Protein AF-A0A1Q7B633-F1 (afdb_monomer_lite)

Sequence (149 aa):
MQEAPEQMHERLLEVIAKSRFEVLPQPYAWQGIANSLRIPNDALAAVRDGDGWYALMPAAEGANGTYRIFSFHFAEGTNASGFVAWLAGLMKQDAGTGAMVVCGFDARNNPAIWQTSLGLFDYWGCPWIKGETVIALVERLRRVGSSRR

Structure (mmCIF, N/CA/C/O backbone):
data_AF-A0A1Q7B633-F1
#
_entry.id   AF-A0A1Q7B633-F1
#
loop_
_atom_site.group_PDB
_atom_site.id
_atom_site.type_symbol
_atom_site.label_atom_id
_atom_site.label_alt_id
_atom_site.label_comp_id
_atom_site.label_asym_id
_atom_site.label_entity_id
_atom_site.label_seq_id
_atom_site.pdbx_PDB_ins_code
_atom_site.Cartn_x
_atom_site.Cartn_y
_atom_site.Cartn_z
_atom_site.occupancy
_atom_site.B_iso_or_equiv
_atom_site.auth_seq_id
_atom_site.auth_comp_id
_atom_site.auth_asym_id
_atom_site.auth_atom_id
_atom_site.pdbx_PDB_model_num
ATOM 1 N N . MET A 1 1 ? -18.982 18.455 12.654 1.00 53.44 1 MET A N 1
ATOM 2 C CA . MET A 1 1 ? -18.208 18.107 13.863 1.00 53.44 1 MET A CA 1
ATOM 3 C C . MET A 1 1 ? -17.028 17.267 13.405 1.00 53.44 1 MET A C 1
ATOM 5 O O . MET A 1 1 ? -17.262 16.298 12.696 1.00 53.44 1 MET A O 1
ATOM 9 N N . GLN A 1 2 ? -15.797 17.705 13.670 1.00 76.12 2 GLN A N 1
ATOM 10 C CA . GLN A 1 2 ? -14.576 17.012 13.244 1.00 76.12 2 GLN A CA 1
ATOM 11 C C . GLN A 1 2 ? -14.227 15.949 14.295 1.00 76.12 2 GLN A C 1
ATOM 13 O O . GLN A 1 2 ? -14.264 16.245 15.485 1.00 76.12 2 GLN A O 1
ATOM 18 N N . GLU A 1 3 ? -13.972 14.715 13.861 1.00 89.00 3 GLU A N 1
ATOM 19 C CA . GLU A 1 3 ? -13.522 13.621 14.733 1.00 89.00 3 GLU A CA 1
ATOM 20 C C . GLU A 1 3 ? -12.140 13.957 15.324 1.00 89.00 3 GLU A C 1
ATOM 22 O O . GLU A 1 3 ? -11.290 14.509 14.621 1.00 89.00 3 GLU A O 1
ATOM 27 N N . ALA A 1 4 ? -11.914 13.651 16.607 1.00 92.75 4 ALA A N 1
ATOM 28 C CA . ALA A 1 4 ? -10.614 13.860 17.244 1.00 92.75 4 ALA A CA 1
ATOM 29 C C . ALA A 1 4 ? -9.564 12.849 16.727 1.00 92.75 4 ALA A C 1
ATOM 31 O O . ALA A 1 4 ? -9.930 11.724 16.373 1.00 92.75 4 ALA A O 1
ATOM 32 N N . PRO A 1 5 ? -8.258 13.187 16.710 1.00 91.94 5 PRO A N 1
ATOM 33 C CA . PRO A 1 5 ? -7.210 12.293 16.206 1.00 91.94 5 PRO A CA 1
ATOM 34 C C . PRO A 1 5 ? -7.186 10.908 16.864 1.00 91.94 5 PRO A C 1
ATOM 36 O O . PRO A 1 5 ? -6.987 9.906 16.181 1.00 91.94 5 PRO A O 1
ATOM 39 N N . GLU A 1 6 ? -7.432 10.833 18.171 1.00 94.19 6 GLU A N 1
ATOM 40 C CA . GLU A 1 6 ? -7.463 9.582 18.931 1.00 94.19 6 GLU A CA 1
ATOM 41 C C . GLU A 1 6 ? -8.676 8.730 18.540 1.00 94.19 6 GLU A C 1
ATOM 43 O O . GLU A 1 6 ? -8.555 7.523 18.350 1.00 94.19 6 GLU A O 1
ATOM 48 N N . GLN A 1 7 ? -9.837 9.360 18.339 1.00 94.50 7 GLN A N 1
ATOM 49 C CA . GLN A 1 7 ? -11.049 8.680 17.868 1.00 94.50 7 GLN A CA 1
ATOM 50 C C . GLN A 1 7 ? -10.851 8.126 16.452 1.00 94.50 7 GLN A C 1
ATOM 52 O O . GLN A 1 7 ? -11.180 6.970 16.186 1.00 94.50 7 GLN A O 1
ATOM 57 N N . MET A 1 8 ? -10.233 8.920 15.570 1.00 95.44 8 MET A N 1
ATOM 58 C CA . MET A 1 8 ? -9.854 8.483 14.228 1.00 95.44 8 MET A CA 1
ATOM 59 C C . MET A 1 8 ? -8.874 7.306 14.284 1.00 95.44 8 MET A C 1
ATOM 61 O O . MET A 1 8 ? -9.038 6.342 13.541 1.00 95.44 8 MET A O 1
ATOM 65 N N . HIS A 1 9 ? -7.868 7.360 15.161 1.00 96.56 9 HIS A N 1
ATOM 66 C CA . HIS A 1 9 ? -6.900 6.277 15.330 1.00 96.56 9 HIS A CA 1
ATOM 67 C C . HIS A 1 9 ? -7.587 4.962 15.716 1.00 96.56 9 HIS A C 1
ATOM 69 O O . HIS A 1 9 ? -7.360 3.942 15.068 1.00 96.56 9 HIS A O 1
ATOM 75 N N . GLU A 1 10 ? -8.462 4.994 16.720 1.00 95.81 10 GLU A N 1
ATOM 76 C CA . GLU A 1 10 ? -9.205 3.818 17.183 1.00 95.81 10 GLU A CA 1
ATOM 77 C C . GLU A 1 10 ? -10.115 3.245 16.091 1.00 95.81 10 GLU A C 1
ATOM 79 O O . GLU A 1 10 ? -10.064 2.051 15.788 1.00 95.81 10 GLU A O 1
ATOM 84 N N . ARG A 1 11 ? -10.874 4.105 15.405 1.00 95.56 11 ARG A N 1
ATOM 85 C CA . ARG A 1 11 ? -11.710 3.691 14.273 1.00 95.56 11 ARG A CA 1
ATOM 86 C C . ARG A 1 11 ? -10.886 3.033 13.165 1.00 95.56 11 ARG A C 1
ATOM 88 O O . ARG A 1 11 ? -11.295 2.014 12.612 1.00 95.56 11 ARG A O 1
ATOM 95 N N . LEU A 1 12 ? -9.731 3.598 12.814 1.00 97.19 12 LEU A N 1
ATOM 96 C CA . LEU A 1 12 ? -8.891 3.076 11.733 1.00 97.19 12 LEU A CA 1
ATOM 97 C C . LEU A 1 12 ? -8.149 1.787 12.121 1.00 97.19 12 LEU A C 1
ATOM 99 O O . LEU A 1 12 ? -7.917 0.948 11.247 1.00 97.19 12 LEU A O 1
ATOM 103 N N . LEU A 1 13 ? -7.871 1.563 13.411 1.00 98.00 13 LEU A N 1
ATOM 104 C CA . LEU A 1 13 ? -7.436 0.257 13.914 1.00 98.00 13 LEU A CA 1
ATOM 105 C C . LEU A 1 13 ? -8.505 -0.823 13.686 1.00 98.00 13 LEU A C 1
ATOM 107 O O . LEU A 1 13 ? -8.180 -1.937 13.274 1.00 98.00 13 LEU A O 1
ATOM 111 N N . GLU A 1 14 ? -9.787 -0.512 13.880 1.00 95.62 14 GLU A N 1
ATOM 112 C CA . GLU A 1 14 ? -10.850 -1.462 13.538 1.00 95.62 14 GLU A CA 1
ATOM 113 C C . GLU A 1 14 ? -10.947 -1.715 12.030 1.00 95.62 14 GLU A C 1
ATOM 115 O O . GLU A 1 14 ? -11.129 -2.859 11.606 1.00 95.62 14 GLU A O 1
ATOM 120 N N . VAL A 1 15 ? -10.825 -0.661 11.215 1.00 94.38 15 VAL A N 1
ATOM 121 C CA . VAL A 1 15 ? -10.859 -0.761 9.747 1.00 94.38 15 VAL A CA 1
ATOM 122 C C . VAL A 1 15 ? -9.734 -1.664 9.249 1.00 94.38 15 VAL A C 1
ATOM 124 O O . VAL A 1 15 ? -10.000 -2.596 8.490 1.00 94.38 15 VAL A O 1
ATOM 127 N N . ILE A 1 16 ? -8.491 -1.433 9.693 1.00 96.12 16 ILE A N 1
ATOM 128 C CA . ILE A 1 16 ? -7.350 -2.242 9.253 1.00 96.12 16 ILE A CA 1
ATOM 129 C C . ILE A 1 16 ? -7.474 -3.689 9.729 1.00 96.12 16 ILE A C 1
ATOM 131 O O . ILE A 1 16 ? -7.066 -4.589 9.010 1.00 96.12 16 ILE A O 1
ATOM 135 N N . ALA A 1 17 ? -8.048 -3.941 10.908 1.00 96.31 17 ALA A N 1
ATOM 136 C CA . ALA A 1 17 ? -8.261 -5.296 11.409 1.00 96.31 17 ALA A CA 1
ATOM 137 C C . ALA A 1 17 ? -9.342 -6.056 10.623 1.00 96.31 17 ALA A C 1
ATOM 139 O O . ALA A 1 17 ? -9.231 -7.266 10.430 1.00 96.31 17 ALA A O 1
ATOM 140 N N . LYS A 1 18 ? -10.390 -5.356 10.170 1.00 92.50 18 LYS A N 1
ATOM 141 C 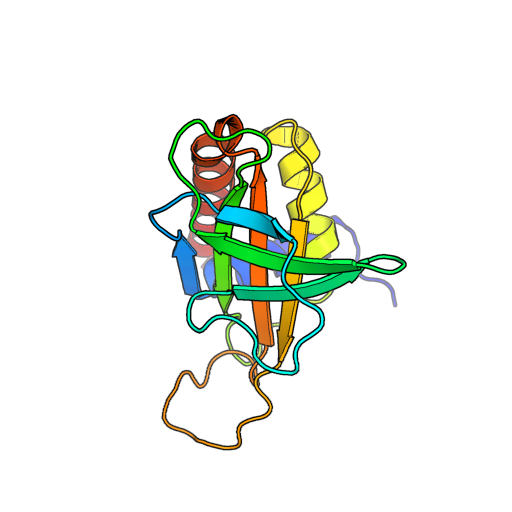CA . LYS A 1 18 ? -11.511 -5.935 9.411 1.00 92.50 18 LYS A CA 1
ATOM 142 C C . LYS A 1 18 ? -11.222 -6.061 7.910 1.00 92.50 18 LYS A C 1
ATOM 144 O O . LYS A 1 18 ? -11.928 -6.805 7.237 1.00 92.50 18 LYS A O 1
ATOM 149 N N . SER A 1 19 ? -10.219 -5.363 7.375 1.00 91.75 19 SER A N 1
ATOM 150 C CA . SER A 1 19 ? -9.876 -5.444 5.953 1.00 91.75 19 SER A CA 1
ATOM 151 C C . SER A 1 19 ? -9.259 -6.796 5.590 1.00 91.75 19 SER A C 1
ATOM 153 O O . SER A 1 19 ? -8.531 -7.412 6.378 1.00 91.75 19 SER A O 1
ATOM 155 N N . ARG A 1 20 ? -9.485 -7.250 4.358 1.00 91.44 20 ARG A N 1
ATOM 156 C CA . ARG A 1 20 ? -8.629 -8.268 3.752 1.00 91.44 20 ARG A CA 1
ATOM 157 C C . ARG A 1 20 ? -7.308 -7.604 3.376 1.00 91.44 20 ARG A C 1
ATOM 159 O O . ARG A 1 20 ? -7.303 -6.569 2.716 1.00 91.44 20 ARG A O 1
ATOM 166 N N . PHE A 1 21 ? -6.215 -8.221 3.801 1.00 94.69 21 PHE A N 1
ATOM 167 C CA . PHE A 1 21 ? -4.854 -7.773 3.549 1.00 94.69 21 PHE A CA 1
ATOM 168 C C . PHE A 1 21 ? -4.108 -8.854 2.779 1.00 94.69 21 PHE A C 1
ATOM 170 O O . PHE A 1 21 ? -4.171 -10.025 3.153 1.00 94.69 21 PHE A O 1
ATOM 177 N N . GLU A 1 22 ? -3.439 -8.465 1.702 1.00 95.38 22 GLU A N 1
ATOM 178 C CA . GLU A 1 22 ? -2.676 -9.378 0.857 1.00 95.38 22 GLU A CA 1
ATOM 179 C C . GLU A 1 22 ? -1.330 -8.751 0.507 1.00 95.38 22 GLU A C 1
ATOM 181 O O . GLU A 1 22 ? -1.254 -7.570 0.183 1.00 95.38 22 GLU A O 1
ATOM 186 N N . VAL A 1 23 ? -0.259 -9.538 0.576 1.00 97.44 23 VAL A N 1
ATOM 187 C CA . VAL A 1 23 ? 1.088 -9.101 0.201 1.00 97.44 23 VAL A CA 1
ATOM 188 C C . VAL A 1 23 ? 1.459 -9.790 -1.098 1.00 97.44 23 VAL A C 1
ATOM 190 O O . VAL A 1 23 ? 1.461 -11.019 -1.173 1.00 97.44 23 VAL A O 1
ATOM 193 N N . LEU A 1 24 ? 1.782 -9.010 -2.126 1.00 96.06 24 LEU A N 1
ATOM 194 C CA . LEU A 1 24 ? 2.159 -9.571 -3.414 1.00 96.06 24 LEU A CA 1
ATOM 195 C C . LEU A 1 24 ? 3.593 -10.109 -3.315 1.00 96.06 24 LEU A C 1
ATOM 197 O O . LEU A 1 24 ? 4.472 -9.418 -2.786 1.00 96.06 24 LEU A O 1
ATOM 201 N N . PRO A 1 25 ? 3.855 -11.333 -3.808 1.00 93.06 25 PRO A N 1
ATOM 202 C CA . PRO A 1 25 ? 5.083 -12.058 -3.487 1.00 93.06 25 PRO A CA 1
ATOM 203 C C . PRO A 1 25 ? 6.331 -11.432 -4.114 1.00 93.06 25 PRO A C 1
ATOM 205 O O . PRO A 1 25 ? 7.390 -11.447 -3.494 1.00 93.06 25 PRO A O 1
ATOM 208 N N . GLN A 1 26 ? 6.190 -10.850 -5.303 1.00 95.19 26 GLN A N 1
ATOM 209 C CA . GLN A 1 26 ? 7.282 -10.319 -6.119 1.00 95.19 26 GLN A CA 1
ATOM 210 C C . GLN A 1 26 ? 7.407 -8.788 -6.018 1.00 95.19 26 GLN A C 1
ATOM 212 O O . GLN A 1 26 ? 6.429 -8.117 -5.669 1.00 95.19 26 GLN A O 1
ATOM 217 N N . PRO A 1 27 ? 8.581 -8.213 -6.331 1.00 97.06 27 PRO A N 1
ATOM 218 C CA . PRO A 1 27 ? 8.742 -6.769 -6.418 1.00 97.06 27 PRO A CA 1
ATOM 219 C C . PRO A 1 27 ? 8.034 -6.196 -7.647 1.00 97.06 27 PRO A C 1
ATOM 221 O O . PRO A 1 27 ? 7.880 -6.864 -8.670 1.00 97.06 27 PRO A O 1
ATOM 224 N N . TYR A 1 28 ? 7.650 -4.925 -7.554 1.00 97.88 28 TYR A N 1
ATOM 225 C CA . TYR A 1 28 ? 7.059 -4.168 -8.660 1.00 97.88 28 TYR A CA 1
ATOM 226 C C . TYR A 1 28 ? 7.816 -2.869 -8.891 1.00 97.88 28 TYR A C 1
ATOM 228 O O . TYR A 1 28 ? 8.357 -2.293 -7.953 1.00 97.88 28 TYR A O 1
ATOM 236 N N . ALA A 1 29 ? 7.823 -2.367 -10.117 1.00 97.25 29 ALA A N 1
ATOM 237 C CA . ALA A 1 29 ? 8.370 -1.056 -10.442 1.00 97.25 29 ALA A CA 1
ATOM 238 C C . ALA A 1 29 ? 7.501 -0.360 -11.490 1.00 97.25 29 ALA A C 1
ATOM 240 O O . ALA A 1 29 ? 6.838 -1.019 -12.294 1.00 97.25 29 ALA A O 1
ATOM 241 N N . TRP A 1 30 ? 7.528 0.972 -11.492 1.00 95.62 30 TRP A N 1
ATOM 242 C CA . TRP A 1 30 ? 6.994 1.753 -12.602 1.00 95.62 30 TRP A CA 1
ATOM 243 C C . TRP A 1 30 ? 7.937 1.622 -13.794 1.00 95.62 30 TRP A C 1
ATOM 245 O O . TRP A 1 30 ? 9.109 1.982 -13.711 1.00 95.62 30 TRP A O 1
ATOM 255 N N . GLN A 1 31 ? 7.424 1.090 -14.894 1.00 94.19 31 GLN A N 1
ATOM 256 C CA . GLN A 1 31 ? 8.180 0.846 -16.115 1.00 94.19 31 GLN A CA 1
ATOM 257 C C . GLN A 1 31 ? 7.504 1.579 -17.269 1.00 94.19 31 GLN A C 1
ATOM 259 O O . GLN A 1 31 ? 6.277 1.568 -17.377 1.00 94.19 31 GLN A O 1
ATOM 264 N N . GLY A 1 32 ? 8.300 2.232 -18.115 1.00 93.25 32 GLY A N 1
ATOM 265 C CA . GLY A 1 32 ? 7.786 2.921 -19.294 1.00 93.25 32 GLY A CA 1
ATOM 266 C C . GLY A 1 32 ? 7.137 1.929 -20.256 1.00 93.25 32 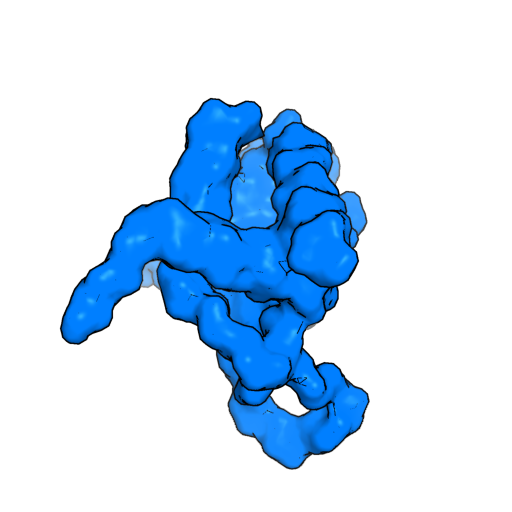GLY A C 1
ATOM 267 O O . GLY A 1 32 ? 7.720 0.890 -20.566 1.00 93.25 32 GLY A O 1
ATOM 268 N N . ILE A 1 33 ? 5.941 2.252 -20.735 1.00 92.50 33 ILE A N 1
ATOM 269 C CA . ILE A 1 33 ? 5.233 1.473 -21.750 1.00 92.50 33 ILE A CA 1
ATOM 270 C C . ILE A 1 33 ? 5.047 2.317 -23.008 1.00 92.50 33 ILE A C 1
ATOM 272 O O . ILE A 1 33 ? 4.979 3.547 -22.958 1.00 92.50 33 ILE A O 1
ATOM 276 N N . ALA A 1 34 ? 4.964 1.651 -24.160 1.00 88.00 34 ALA A N 1
ATOM 277 C CA . ALA A 1 34 ? 4.626 2.330 -25.402 1.00 88.00 34 ALA A CA 1
ATOM 278 C C . ALA A 1 34 ? 3.260 3.020 -25.264 1.00 88.00 34 ALA A C 1
ATOM 280 O O . ALA A 1 34 ? 2.353 2.475 -24.631 1.00 88.00 34 ALA A O 1
ATOM 281 N N . ASN A 1 35 ? 3.105 4.184 -25.904 1.00 79.12 35 ASN A N 1
ATOM 282 C CA . ASN A 1 35 ? 1.826 4.885 -26.018 1.00 79.12 35 ASN A CA 1
ATOM 283 C C . ASN A 1 35 ? 0.877 4.092 -26.933 1.00 79.12 35 ASN A C 1
ATOM 285 O O . ASN A 1 35 ? 0.679 4.410 -28.104 1.00 79.12 35 ASN A O 1
ATOM 289 N N . SER A 1 36 ? 0.363 2.993 -26.398 1.00 72.00 36 SER A N 1
ATOM 290 C CA . SER A 1 36 ? -0.557 2.074 -27.044 1.00 72.00 36 SER A CA 1
ATOM 291 C C . SER A 1 36 ? -1.774 1.905 -26.144 1.00 72.00 36 SER A C 1
ATOM 293 O O . SER A 1 36 ? -1.661 1.949 -24.922 1.00 72.00 36 SER A O 1
ATOM 295 N N . LEU A 1 37 ? -2.942 1.656 -26.734 1.00 67.62 37 LEU A N 1
ATOM 296 C CA . LEU A 1 37 ? -4.172 1.379 -25.980 1.00 67.62 37 LEU A CA 1
ATOM 297 C C . LEU A 1 37 ? -4.125 0.047 -25.205 1.00 67.62 37 LEU A C 1
ATOM 299 O O . LEU A 1 37 ? -5.104 -0.326 -24.563 1.00 67.62 37 LEU A O 1
ATOM 303 N N . ARG A 1 38 ? -3.017 -0.702 -25.281 1.00 85.69 38 ARG A N 1
ATOM 304 C CA . ARG A 1 38 ? -2.875 -2.015 -24.663 1.00 85.69 38 ARG A CA 1
ATOM 305 C C . ARG A 1 38 ? -2.027 -1.918 -23.399 1.00 85.69 38 ARG A C 1
ATOM 307 O O . ARG A 1 38 ? -0.802 -1.908 -23.463 1.00 85.69 38 ARG A O 1
ATOM 314 N N . ILE A 1 39 ? -2.700 -1.905 -22.254 1.00 86.81 39 ILE A N 1
ATOM 315 C CA . ILE A 1 39 ? -2.056 -2.073 -20.949 1.00 86.81 39 ILE A CA 1
ATOM 316 C C . ILE A 1 39 ? -1.585 -3.538 -20.832 1.00 86.81 39 ILE A C 1
ATOM 318 O O . ILE A 1 39 ? -2.354 -4.439 -21.187 1.00 86.81 39 ILE A O 1
ATOM 322 N N . PRO A 1 40 ? -0.341 -3.803 -20.388 1.00 90.56 40 PRO A N 1
ATOM 323 C CA . PRO A 1 40 ? 0.136 -5.161 -20.126 1.00 90.56 40 PRO A CA 1
ATOM 324 C C . PRO A 1 40 ? -0.777 -5.917 -19.152 1.00 90.56 40 PRO A C 1
ATOM 326 O O . PRO A 1 40 ? -1.305 -5.336 -18.208 1.00 90.56 40 PRO A O 1
ATOM 329 N N . ASN A 1 41 ? -0.968 -7.220 -19.378 1.00 90.19 41 ASN A N 1
ATOM 330 C CA . ASN A 1 41 ? -1.926 -8.028 -18.609 1.00 90.19 41 ASN A CA 1
ATOM 331 C C . ASN A 1 41 ? -1.548 -8.187 -17.125 1.00 90.19 41 ASN A C 1
ATOM 333 O O . ASN A 1 41 ? -2.405 -8.506 -16.308 1.00 90.19 41 ASN A O 1
ATOM 337 N N . ASP A 1 42 ? -0.272 -8.023 -16.797 1.00 91.19 42 ASP A N 1
ATOM 338 C CA . ASP A 1 42 ? 0.310 -8.147 -15.461 1.00 91.19 42 ASP A CA 1
ATOM 339 C C . ASP A 1 42 ? 0.525 -6.791 -14.768 1.00 91.19 42 ASP A C 1
ATOM 341 O O . ASP A 1 42 ? 1.018 -6.743 -13.639 1.00 91.19 42 ASP A O 1
ATOM 345 N N . ALA A 1 43 ? 0.144 -5.686 -15.414 1.00 94.06 43 ALA A N 1
ATOM 346 C CA . ALA A 1 43 ? 0.196 -4.368 -14.805 1.00 94.06 43 ALA A CA 1
ATOM 347 C C . ALA A 1 43 ? -0.898 -4.214 -13.739 1.00 94.06 43 ALA A C 1
ATOM 349 O O . ALA A 1 43 ? -2.081 -4.430 -14.003 1.00 94.06 43 ALA A O 1
ATOM 350 N N . LEU A 1 44 ? -0.511 -3.753 -12.549 1.00 94.00 44 LEU A N 1
ATOM 351 C CA . LEU A 1 44 ? -1.458 -3.393 -11.487 1.00 94.00 44 LEU A CA 1
ATOM 352 C C . LEU A 1 44 ? -2.135 -2.045 -11.755 1.00 94.00 44 LEU A C 1
ATOM 354 O O . LEU A 1 44 ? -3.272 -1.819 -11.353 1.00 94.00 44 LEU A O 1
ATOM 358 N N . ALA A 1 45 ? -1.417 -1.136 -12.412 1.00 93.88 45 ALA A N 1
ATOM 359 C CA . ALA A 1 45 ? -1.881 0.203 -12.737 1.00 93.88 45 ALA A CA 1
ATOM 360 C C . ALA A 1 45 ? -1.114 0.745 -13.943 1.00 93.88 45 ALA A C 1
ATOM 362 O O . ALA A 1 45 ? 0.035 0.363 -14.166 1.00 93.88 45 ALA A O 1
ATOM 363 N N . ALA A 1 46 ? -1.724 1.677 -14.672 1.00 93.88 46 ALA A N 1
ATOM 364 C CA . ALA A 1 46 ? -1.050 2.489 -15.674 1.00 93.88 46 ALA A CA 1
ATOM 365 C C . ALA A 1 46 ? -1.352 3.966 -15.421 1.00 93.88 46 ALA A C 1
ATOM 367 O O . ALA A 1 46 ? -2.493 4.337 -15.149 1.00 93.88 46 ALA A O 1
ATOM 368 N N . VAL A 1 47 ? -0.324 4.801 -15.508 1.00 92.88 47 VAL A N 1
ATOM 369 C CA . VAL A 1 47 ? -0.415 6.246 -15.315 1.00 92.88 47 VAL A CA 1
ATOM 370 C C . VAL A 1 47 ? 0.248 6.951 -16.486 1.00 92.88 47 VAL A C 1
ATOM 372 O O . VAL A 1 47 ? 1.253 6.487 -17.029 1.00 92.88 47 VAL A O 1
ATOM 375 N N . ARG A 1 48 ? -0.324 8.087 -16.872 1.00 93.25 48 ARG A N 1
ATOM 376 C CA . ARG A 1 48 ? 0.346 9.036 -17.751 1.00 93.25 48 ARG A CA 1
ATOM 377 C C . ARG A 1 48 ? 1.113 10.020 -16.878 1.00 93.25 48 ARG A C 1
ATOM 379 O O . ARG A 1 48 ? 0.504 10.661 -16.026 1.00 93.25 48 ARG A O 1
ATOM 386 N N . ASP A 1 49 ? 2.413 10.135 -17.108 1.00 90.62 49 ASP A N 1
ATOM 387 C CA . ASP A 1 49 ? 3.288 11.088 -16.425 1.00 90.62 49 ASP A CA 1
ATOM 388 C C . ASP A 1 49 ? 4.014 11.936 -17.475 1.00 90.62 49 ASP A C 1
ATOM 390 O O . ASP A 1 49 ? 4.817 11.435 -18.267 1.00 90.62 49 ASP A O 1
ATOM 394 N N . GLY A 1 50 ? 3.633 13.214 -17.553 1.00 91.69 50 GLY A N 1
ATOM 395 C CA . GLY A 1 50 ? 4.001 14.100 -18.655 1.00 91.69 50 GLY A CA 1
ATOM 396 C C . GLY A 1 50 ? 3.610 13.526 -20.025 1.00 91.69 50 GLY A C 1
ATOM 397 O O . GLY A 1 50 ? 2.437 13.236 -20.303 1.00 91.69 50 GLY A O 1
ATOM 398 N N . ASP A 1 51 ? 4.616 13.360 -20.883 1.00 89.62 51 ASP A N 1
ATOM 399 C CA . ASP A 1 51 ? 4.467 12.821 -22.240 1.00 89.62 51 ASP A CA 1
ATOM 400 C C . ASP A 1 51 ? 4.617 11.290 -22.309 1.00 89.62 51 ASP A C 1
ATOM 402 O O . ASP A 1 51 ? 4.434 10.697 -23.375 1.00 89.62 51 ASP A O 1
ATOM 406 N N . GLY A 1 52 ? 4.934 10.639 -21.185 1.00 91.25 52 GLY A N 1
ATOM 407 C CA . GLY A 1 52 ? 5.154 9.198 -21.091 1.00 91.25 52 GLY A CA 1
ATOM 408 C C . GLY A 1 52 ? 3.982 8.434 -20.475 1.00 91.25 52 GLY A C 1
ATOM 409 O O . GLY A 1 52 ? 3.192 8.967 -19.694 1.00 91.25 52 GLY A O 1
ATOM 410 N N . TRP A 1 53 ? 3.902 7.145 -20.802 1.00 94.56 53 TRP A N 1
ATOM 411 C CA . TRP A 1 53 ? 3.057 6.184 -20.098 1.00 94.56 53 TRP A CA 1
ATOM 412 C C . TRP A 1 53 ? 3.920 5.240 -19.277 1.00 94.56 53 TRP A C 1
ATOM 414 O O . TRP A 1 53 ? 4.941 4.746 -19.757 1.00 94.56 53 TRP A O 1
ATOM 424 N N . TYR A 1 54 ? 3.473 4.952 -18.062 1.00 94.44 54 TYR A N 1
ATOM 425 C CA . TYR A 1 54 ? 4.140 4.040 -17.147 1.00 94.44 54 TYR A CA 1
ATOM 426 C C . TYR A 1 54 ? 3.139 3.038 -16.598 1.00 94.44 54 TYR A C 1
ATOM 428 O O . TYR A 1 54 ? 2.005 3.395 -16.286 1.00 94.44 54 TYR A O 1
ATOM 436 N N . ALA A 1 55 ? 3.568 1.793 -16.447 1.00 95.81 55 ALA A 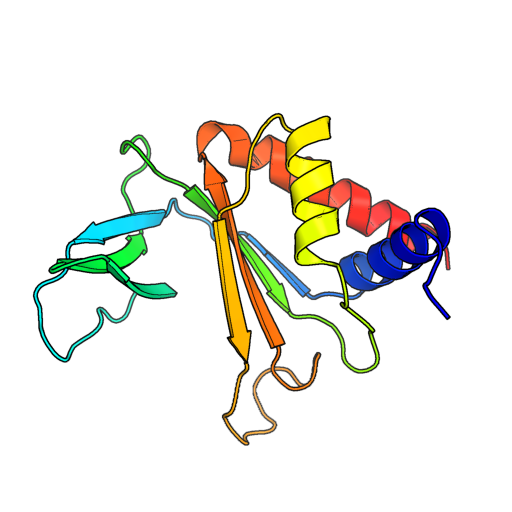N 1
ATOM 437 C CA . ALA A 1 55 ? 2.796 0.750 -15.794 1.00 95.81 55 ALA A CA 1
ATOM 438 C C . ALA A 1 55 ? 3.526 0.237 -14.552 1.00 95.81 55 ALA A C 1
ATOM 440 O O . ALA A 1 55 ? 4.748 0.080 -14.566 1.00 95.81 55 ALA A O 1
ATOM 441 N N . LEU A 1 56 ? 2.778 -0.030 -13.483 1.00 96.56 56 LEU A N 1
ATOM 442 C CA . LEU A 1 56 ? 3.285 -0.696 -12.290 1.00 96.56 56 LEU A CA 1
ATOM 443 C C . LEU A 1 56 ? 3.279 -2.200 -12.549 1.00 96.56 56 LEU A C 1
ATOM 445 O O . LEU A 1 56 ? 2.230 -2.840 -12.484 1.00 96.56 56 LEU A O 1
ATOM 449 N N . MET A 1 57 ? 4.447 -2.742 -12.871 1.00 96.12 57 MET A N 1
ATOM 450 C CA . MET A 1 57 ? 4.609 -4.114 -13.349 1.00 96.12 57 MET A CA 1
ATOM 451 C C . MET A 1 57 ? 5.583 -4.902 -12.474 1.00 96.12 57 MET A C 1
ATOM 453 O O . MET A 1 57 ? 6.423 -4.285 -11.805 1.00 96.12 57 MET A O 1
ATOM 457 N N . PRO A 1 58 ? 5.505 -6.245 -12.493 1.00 96.69 58 PRO A N 1
ATOM 458 C CA . PRO A 1 58 ? 6.497 -7.101 -11.863 1.00 96.69 58 PRO A CA 1
ATOM 459 C C . PRO A 1 58 ? 7.914 -6.727 -12.298 1.00 96.69 58 PRO A C 1
ATOM 461 O O . PRO A 1 58 ? 8.166 -6.397 -13.459 1.00 96.69 58 PRO A O 1
ATOM 464 N N . ALA A 1 59 ? 8.845 -6.771 -11.357 1.00 95.75 59 ALA A N 1
ATOM 465 C CA . ALA A 1 59 ? 10.245 -6.450 -11.577 1.00 95.75 59 ALA A CA 1
ATOM 466 C C . ALA A 1 59 ? 11.140 -7.590 -11.086 1.00 95.75 59 ALA A C 1
ATOM 468 O O . ALA A 1 59 ? 10.720 -8.446 -10.309 1.00 95.75 59 ALA A O 1
ATOM 469 N N . ALA A 1 60 ? 12.393 -7.595 -11.536 1.00 91.12 60 ALA A N 1
ATOM 470 C CA . ALA A 1 60 ? 13.403 -8.486 -10.983 1.00 91.12 60 ALA A CA 1
ATOM 471 C C . ALA A 1 60 ? 13.778 -8.055 -9.557 1.00 91.12 60 ALA A C 1
ATOM 473 O O . ALA A 1 60 ? 13.833 -6.860 -9.245 1.00 91.12 60 ALA A O 1
ATOM 474 N N . GLU A 1 61 ? 14.087 -9.024 -8.696 1.00 82.62 61 GLU A N 1
ATOM 475 C CA . GLU A 1 61 ? 14.681 -8.738 -7.391 1.00 82.62 61 GLU A CA 1
ATOM 476 C C . GLU A 1 61 ? 16.000 -7.969 -7.553 1.00 82.62 61 GLU A C 1
ATOM 478 O O . GLU A 1 61 ? 16.811 -8.262 -8.430 1.00 82.62 61 GLU A O 1
ATOM 483 N N . GLY A 1 62 ? 16.203 -6.946 -6.721 1.00 81.00 62 GLY A N 1
ATOM 484 C CA . GLY A 1 62 ? 17.393 -6.091 -6.778 1.00 81.00 62 GLY A CA 1
ATOM 485 C C . GLY A 1 62 ? 17.361 -4.998 -7.851 1.00 81.00 62 GLY A C 1
ATOM 486 O O . GLY A 1 62 ? 18.279 -4.181 -7.893 1.00 81.00 62 GLY A O 1
ATOM 487 N N . ALA A 1 63 ? 16.315 -4.918 -8.682 1.00 89.19 63 ALA A N 1
ATOM 488 C CA . ALA A 1 63 ? 16.140 -3.775 -9.571 1.00 89.19 63 ALA A CA 1
ATOM 489 C C . ALA A 1 63 ? 15.934 -2.475 -8.768 1.00 89.19 63 ALA A C 1
ATOM 491 O O . ALA A 1 63 ? 15.275 -2.447 -7.720 1.00 89.19 63 ALA A O 1
ATOM 492 N N . ASN A 1 64 ? 16.498 -1.380 -9.278 1.00 87.50 64 ASN A N 1
ATOM 493 C CA . ASN A 1 64 ? 16.365 -0.063 -8.663 1.00 87.50 64 ASN A CA 1
ATOM 494 C C . ASN A 1 64 ? 14.914 0.426 -8.714 1.00 87.50 64 ASN A C 1
ATOM 496 O O . ASN A 1 64 ? 14.205 0.203 -9.693 1.00 87.50 64 ASN A O 1
ATOM 500 N N . GLY A 1 65 ? 14.485 1.131 -7.665 1.00 90.94 65 GLY A N 1
ATOM 501 C CA . GLY A 1 65 ? 13.138 1.707 -7.605 1.00 90.94 65 GLY A CA 1
ATOM 502 C C . GLY A 1 65 ? 12.018 0.674 -7.454 1.00 90.94 65 GLY A C 1
ATOM 503 O O . GLY A 1 65 ? 10.868 0.976 -7.765 1.00 90.94 65 GLY A O 1
ATOM 504 N N . THR A 1 66 ? 12.340 -0.537 -6.992 1.00 96.81 66 THR A N 1
ATOM 505 C CA . THR A 1 66 ? 11.347 -1.576 -6.718 1.00 96.81 66 THR A CA 1
ATOM 506 C C . THR A 1 66 ? 10.569 -1.308 -5.436 1.00 96.81 66 THR A C 1
ATOM 508 O O . THR A 1 66 ? 11.089 -0.786 -4.444 1.00 96.81 66 THR A O 1
ATOM 511 N N . TYR A 1 67 ? 9.308 -1.718 -5.457 1.00 97.69 67 TYR A N 1
ATOM 512 C CA . TYR A 1 67 ? 8.355 -1.621 -4.371 1.00 97.69 67 TYR A CA 1
ATOM 513 C C . TYR A 1 67 ? 7.988 -3.009 -3.851 1.00 97.69 67 TYR A C 1
ATOM 515 O O . TYR A 1 67 ? 7.790 -3.943 -4.632 1.00 97.69 67 TYR A O 1
ATOM 523 N N . ARG A 1 68 ? 7.821 -3.122 -2.531 1.00 97.56 68 ARG A N 1
ATOM 524 C CA . ARG A 1 68 ? 7.017 -4.180 -1.916 1.00 97.56 68 ARG A CA 1
ATOM 525 C C . ARG A 1 68 ? 5.560 -3.747 -1.991 1.00 97.56 68 ARG A C 1
ATOM 527 O O . ARG A 1 68 ? 5.218 -2.705 -1.432 1.00 97.56 68 ARG A O 1
ATOM 534 N N . ILE A 1 69 ? 4.737 -4.531 -2.684 1.00 98.06 69 ILE A N 1
ATOM 535 C CA . ILE A 1 69 ? 3.318 -4.226 -2.868 1.00 98.06 69 ILE A CA 1
ATOM 536 C C . ILE A 1 69 ? 2.462 -5.060 -1.923 1.00 98.06 69 ILE A C 1
ATOM 538 O O . ILE A 1 69 ? 2.670 -6.263 -1.767 1.00 98.06 69 ILE A O 1
ATOM 542 N N . PHE A 1 70 ? 1.478 -4.411 -1.321 1.00 97.88 70 PHE A N 1
ATOM 543 C CA . PHE A 1 70 ? 0.423 -5.040 -0.542 1.00 97.88 70 PHE A CA 1
ATOM 544 C C . PHE A 1 70 ? -0.902 -4.341 -0.821 1.00 97.88 70 PHE A C 1
ATOM 546 O O . PHE A 1 70 ? -0.913 -3.195 -1.266 1.00 97.88 70 PHE A O 1
ATOM 553 N N . SER A 1 71 ? -2.020 -5.013 -0.588 1.00 94.88 71 SER A N 1
ATOM 554 C CA . SER A 1 71 ? -3.343 -4.452 -0.823 1.00 94.88 71 SER A CA 1
ATOM 555 C C . SER A 1 71 ? -4.233 -4.524 0.404 1.00 94.88 71 SER A C 1
ATOM 557 O O . SER A 1 71 ? -4.100 -5.409 1.254 1.00 94.88 71 SER A O 1
ATOM 559 N N . PHE A 1 72 ? -5.167 -3.580 0.467 1.00 93.44 72 PHE A N 1
ATOM 560 C CA . PHE A 1 72 ? -6.313 -3.640 1.356 1.00 93.44 72 PHE A CA 1
ATOM 561 C C . PHE A 1 72 ? -7.594 -3.672 0.535 1.00 93.44 72 PHE A C 1
ATOM 563 O O . PHE A 1 72 ? -7.828 -2.807 -0.305 1.00 93.44 72 PHE A O 1
ATOM 570 N N . HIS A 1 73 ? -8.448 -4.640 0.846 1.00 89.75 73 HIS A N 1
ATOM 571 C CA . HIS A 1 73 ? -9.862 -4.597 0.499 1.00 89.75 73 HIS A CA 1
ATOM 572 C C . HIS A 1 73 ? -10.617 -4.379 1.801 1.00 89.75 73 HIS A C 1
ATOM 574 O O . HIS A 1 73 ? -10.544 -5.199 2.723 1.00 89.75 73 HIS A O 1
ATOM 580 N N . PHE A 1 74 ? -11.265 -3.229 1.923 1.00 86.75 74 PHE A N 1
ATOM 581 C CA . PHE A 1 74 ? -11.937 -2.862 3.162 1.00 86.75 74 PHE A CA 1
ATOM 582 C C . PHE A 1 74 ? -13.179 -3.755 3.380 1.00 86.75 74 PHE A C 1
ATOM 584 O O . PHE A 1 74 ? -13.641 -4.433 2.462 1.00 86.75 74 PHE A O 1
ATOM 591 N N . ALA A 1 75 ? -13.729 -3.790 4.597 1.00 84.38 75 ALA A N 1
ATOM 592 C CA . ALA A 1 75 ? -14.988 -4.496 4.864 1.00 84.38 75 ALA A CA 1
ATOM 593 C C . ALA A 1 75 ? -16.215 -3.579 4.720 1.00 84.38 75 ALA A C 1
ATOM 595 O O . ALA A 1 75 ? -16.179 -2.404 5.101 1.00 84.38 75 ALA A O 1
ATOM 596 N N . GLU A 1 76 ? -17.333 -4.113 4.217 1.00 78.69 76 GLU A N 1
ATOM 597 C CA . GLU A 1 76 ? -18.579 -3.345 4.112 1.00 78.69 76 GLU A CA 1
ATOM 598 C C . GLU A 1 76 ? -19.026 -2.818 5.487 1.00 78.69 76 GLU A C 1
ATOM 600 O O . GLU A 1 76 ? -18.761 -3.430 6.523 1.00 78.69 76 GLU A O 1
ATOM 605 N N . GLY A 1 77 ? -19.641 -1.632 5.511 1.00 79.25 77 GLY A N 1
ATOM 606 C CA . GLY A 1 77 ? -20.059 -0.975 6.753 1.00 79.25 77 GLY A CA 1
ATOM 607 C C . GLY A 1 77 ? -18.912 -0.395 7.591 1.00 79.25 77 GLY A C 1
ATOM 608 O O . GLY A 1 77 ? -19.169 0.191 8.640 1.00 79.25 77 GLY A O 1
ATOM 609 N N . THR A 1 78 ? -17.655 -0.510 7.147 1.00 85.38 78 THR A N 1
ATOM 610 C CA . THR A 1 78 ? -16.535 0.204 7.772 1.00 85.38 78 THR A CA 1
ATOM 611 C C . THR A 1 78 ? -16.377 1.604 7.185 1.00 85.38 78 THR A C 1
ATOM 613 O O . THR A 1 78 ? -16.581 1.832 5.994 1.00 85.38 78 THR A O 1
ATOM 616 N N . ASN A 1 79 ? -15.995 2.563 8.027 1.00 88.94 79 ASN A N 1
ATOM 617 C CA . ASN A 1 79 ? -15.650 3.911 7.590 1.00 88.94 79 ASN A CA 1
ATOM 618 C C . ASN A 1 79 ? -14.126 4.029 7.479 1.00 88.94 79 ASN A C 1
ATOM 620 O O . ASN A 1 79 ? -13.460 4.229 8.493 1.00 88.94 79 ASN A O 1
ATOM 624 N N . ALA A 1 80 ? -13.584 3.934 6.262 1.00 90.19 80 ALA A N 1
ATOM 625 C CA . ALA A 1 80 ? -12.149 4.053 5.978 1.00 90.19 80 ALA A CA 1
ATOM 626 C C . ALA A 1 80 ? -11.680 5.506 5.742 1.00 90.19 80 ALA A C 1
ATOM 628 O O . ALA A 1 80 ? -10.547 5.743 5.323 1.00 90.19 80 ALA A O 1
ATOM 629 N N . SER A 1 81 ? -12.520 6.509 6.018 1.00 90.31 81 SER A N 1
ATOM 630 C CA . SER A 1 81 ? -12.143 7.918 5.841 1.00 90.31 81 SER A CA 1
ATOM 631 C C . SER A 1 81 ? -10.895 8.257 6.659 1.00 90.31 81 SER A C 1
ATOM 633 O O . SER A 1 81 ? -10.843 7.984 7.862 1.00 90.31 81 SER A O 1
ATOM 635 N N . GLY A 1 82 ? -9.892 8.847 6.003 1.00 93.06 82 GLY A N 1
ATOM 636 C CA . GLY A 1 82 ? -8.600 9.192 6.608 1.00 93.06 82 GLY A CA 1
ATOM 637 C C . GLY A 1 82 ? -7.559 8.064 6.627 1.00 93.06 82 GLY A C 1
ATOM 638 O O . GLY A 1 82 ? -6.419 8.324 7.007 1.00 93.06 82 GLY A O 1
ATOM 639 N N . PHE A 1 83 ? -7.897 6.848 6.176 1.00 95.12 83 PHE A N 1
ATOM 640 C CA . PHE A 1 83 ? -7.006 5.682 6.232 1.00 95.12 83 PHE A CA 1
ATOM 641 C C . PHE A 1 83 ? -5.664 5.910 5.525 1.00 95.12 83 PHE A C 1
ATOM 643 O O . PHE A 1 83 ? -4.618 5.614 6.100 1.00 95.12 83 PHE A O 1
ATOM 650 N N . VAL A 1 84 ? -5.681 6.497 4.321 1.00 95.62 84 VAL A N 1
ATOM 651 C CA . VAL A 1 84 ? -4.459 6.746 3.537 1.00 95.62 84 VAL A CA 1
ATOM 652 C C . VAL A 1 84 ? -3.479 7.650 4.290 1.00 95.62 84 VAL A C 1
ATOM 654 O O . VAL A 1 84 ? -2.313 7.304 4.464 1.00 95.62 84 VAL A O 1
ATOM 657 N N . ALA A 1 85 ? -3.949 8.794 4.788 1.00 96.00 85 ALA A N 1
ATOM 658 C CA . ALA A 1 85 ? -3.096 9.726 5.522 1.00 96.00 85 ALA A CA 1
ATOM 659 C C . ALA A 1 85 ? -2.598 9.125 6.848 1.00 96.00 85 ALA A C 1
ATOM 661 O O . ALA A 1 85 ? -1.426 9.272 7.194 1.00 96.00 85 ALA A O 1
ATOM 662 N N . TRP A 1 86 ? -3.472 8.415 7.565 1.00 97.62 86 TRP A N 1
ATOM 663 C CA . TRP A 1 86 ? -3.149 7.759 8.830 1.00 97.62 86 TRP A CA 1
ATOM 664 C C . TRP A 1 86 ? -2.061 6.691 8.673 1.00 97.62 86 TRP A C 1
ATOM 666 O O . TRP A 1 86 ? -1.038 6.758 9.356 1.00 97.62 86 TRP A O 1
ATOM 676 N N . LEU A 1 87 ? -2.228 5.745 7.743 1.00 98.25 87 LEU A N 1
ATOM 677 C CA . LEU A 1 87 ? -1.256 4.670 7.557 1.00 98.25 87 LEU A CA 1
ATOM 678 C C . LEU A 1 87 ? 0.062 5.196 6.975 1.00 98.25 87 LEU A C 1
ATOM 680 O O . LEU A 1 87 ? 1.126 4.793 7.439 1.00 98.25 87 LEU A O 1
ATOM 684 N N . ALA A 1 88 ? 0.021 6.139 6.027 1.00 98.00 88 ALA A N 1
ATOM 685 C CA . ALA A 1 88 ? 1.235 6.765 5.501 1.00 98.00 88 ALA A CA 1
ATOM 686 C C . ALA A 1 88 ? 2.024 7.510 6.596 1.00 98.00 88 ALA A C 1
ATOM 688 O O . ALA A 1 88 ? 3.255 7.442 6.626 1.00 98.00 88 ALA A O 1
ATOM 689 N N . GLY A 1 89 ? 1.328 8.172 7.528 1.00 98.00 89 GLY A N 1
ATOM 690 C CA . GLY A 1 89 ? 1.937 8.800 8.700 1.00 98.00 89 GLY A CA 1
ATOM 691 C C . GLY A 1 89 ? 2.659 7.789 9.592 1.00 98.00 89 GLY A C 1
ATOM 692 O O . GLY A 1 89 ? 3.836 7.979 9.903 1.00 98.00 89 GLY A O 1
ATOM 693 N N . LEU A 1 90 ? 1.998 6.675 9.919 1.00 98.12 90 LEU A N 1
ATOM 694 C CA . LEU A 1 90 ? 2.592 5.592 10.710 1.00 98.12 90 LEU A CA 1
ATOM 695 C C . LEU A 1 90 ? 3.772 4.926 9.988 1.00 98.12 90 LEU A C 1
ATOM 697 O O . LEU A 1 90 ? 4.799 4.663 10.603 1.00 98.12 90 LEU A O 1
ATOM 701 N N . MET A 1 91 ? 3.688 4.709 8.672 1.00 98.25 91 MET A N 1
ATOM 702 C CA . MET A 1 91 ? 4.813 4.196 7.877 1.00 98.25 91 MET A CA 1
ATOM 703 C C . MET A 1 91 ? 6.022 5.135 7.925 1.00 98.25 91 MET A C 1
ATOM 705 O O . MET A 1 91 ? 7.163 4.678 8.050 1.00 98.25 91 MET A O 1
ATOM 709 N N . LYS A 1 92 ? 5.793 6.451 7.864 1.00 97.75 92 LYS A N 1
ATOM 710 C CA . LYS A 1 92 ? 6.872 7.436 7.952 1.00 97.75 92 LYS A CA 1
ATOM 711 C C . LYS A 1 92 ? 7.514 7.449 9.335 1.00 97.75 92 LYS A C 1
ATOM 713 O O . LYS A 1 92 ? 8.740 7.509 9.409 1.00 97.75 92 LYS A O 1
ATOM 718 N N . GLN A 1 93 ? 6.704 7.401 10.389 1.00 97.38 93 GLN A N 1
ATOM 719 C CA . GLN A 1 93 ? 7.159 7.450 11.779 1.00 97.38 93 GLN A CA 1
ATOM 720 C C . GLN A 1 93 ? 7.876 6.159 12.199 1.00 97.38 93 GLN A C 1
ATOM 722 O O . GLN A 1 93 ? 8.991 6.227 12.709 1.00 97.38 93 GLN A O 1
ATOM 727 N N . ASP A 1 94 ? 7.291 4.995 11.909 1.00 96.75 94 ASP A N 1
ATOM 728 C CA . ASP A 1 94 ? 7.744 3.716 12.469 1.00 96.75 94 ASP A CA 1
ATOM 729 C C . ASP 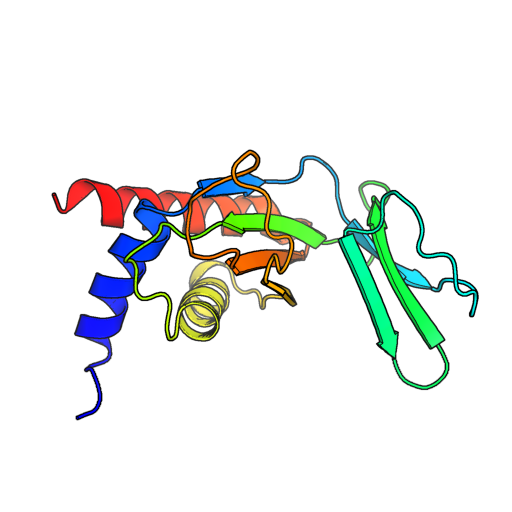A 1 94 ? 8.663 2.929 11.528 1.00 96.75 94 ASP A C 1
ATOM 731 O O . ASP A 1 94 ? 9.550 2.210 11.983 1.00 96.75 94 ASP A O 1
ATOM 735 N N . ALA A 1 95 ? 8.459 3.039 10.212 1.00 95.94 95 ALA A N 1
ATOM 736 C CA . ALA A 1 95 ? 9.255 2.321 9.210 1.00 95.94 95 ALA A CA 1
ATOM 737 C C . ALA A 1 95 ? 10.242 3.236 8.457 1.00 95.94 95 ALA A C 1
ATOM 739 O O . ALA A 1 95 ? 11.079 2.761 7.678 1.00 95.94 95 ALA A O 1
ATOM 740 N N . GLY A 1 96 ? 10.174 4.552 8.692 1.00 97.06 96 GLY A N 1
ATOM 741 C CA . GLY A 1 96 ? 11.061 5.540 8.080 1.00 97.06 96 GLY A CA 1
ATOM 742 C C . GLY A 1 96 ? 10.853 5.702 6.574 1.00 97.06 96 GLY A C 1
ATOM 743 O O . GLY A 1 96 ? 11.782 6.110 5.876 1.00 97.06 96 GLY A O 1
ATOM 744 N N . THR A 1 97 ? 9.669 5.370 6.052 1.00 97.19 97 THR A N 1
ATOM 745 C CA . THR A 1 97 ? 9.389 5.375 4.609 1.00 97.19 97 THR A CA 1
ATOM 746 C C . THR A 1 97 ? 8.070 6.055 4.268 1.00 97.19 97 THR A C 1
ATOM 748 O O . THR A 1 97 ? 7.135 6.054 5.059 1.00 97.19 97 THR A O 1
ATOM 751 N N . GLY A 1 98 ? 8.000 6.627 3.066 1.00 93.19 98 GLY A N 1
ATOM 752 C CA . GLY A 1 98 ? 6.731 7.041 2.474 1.00 93.19 98 GLY A CA 1
ATOM 753 C C . GLY A 1 98 ? 5.961 5.856 1.888 1.00 93.19 98 GLY A C 1
ATOM 754 O O . GLY A 1 98 ? 6.428 4.712 1.935 1.00 93.19 98 GLY A O 1
ATOM 755 N N . ALA A 1 99 ? 4.809 6.169 1.300 1.00 95.81 99 ALA A N 1
ATOM 756 C CA . ALA A 1 99 ? 3.954 5.233 0.586 1.00 95.81 99 ALA A CA 1
ATOM 757 C C . ALA A 1 99 ? 3.664 5.747 -0.832 1.00 95.81 99 ALA A C 1
ATOM 759 O O . ALA A 1 99 ? 3.475 6.945 -1.038 1.00 95.81 99 ALA A O 1
ATOM 760 N N . MET A 1 100 ? 3.599 4.828 -1.787 1.00 95.81 100 MET A N 1
ATOM 761 C CA . MET A 1 100 ? 2.860 4.984 -3.037 1.00 95.81 100 MET A CA 1
ATOM 762 C C . MET A 1 100 ? 1.518 4.275 -2.854 1.00 95.81 100 MET A C 1
ATOM 764 O O . MET A 1 100 ? 1.482 3.201 -2.257 1.00 95.81 100 MET A O 1
ATOM 768 N N . VAL A 1 101 ? 0.424 4.877 -3.316 1.00 97.19 101 VAL A N 1
ATOM 769 C CA . VAL A 1 101 ? -0.916 4.294 -3.183 1.00 97.19 101 VAL A CA 1
ATOM 770 C C . VAL A 1 101 ? -1.664 4.447 -4.500 1.00 97.19 101 VAL A C 1
ATOM 772 O O . VAL A 1 101 ? -1.729 5.543 -5.055 1.00 97.19 101 VAL A O 1
ATOM 775 N N . VAL A 1 102 ? -2.234 3.347 -4.985 1.00 94.94 102 VAL A N 1
ATOM 776 C CA . VAL A 1 102 ? -3.187 3.307 -6.093 1.00 94.94 102 VAL A CA 1
ATOM 777 C C . VAL A 1 102 ? -4.537 2.898 -5.518 1.00 94.94 102 VAL A C 1
ATOM 779 O O . VAL A 1 102 ? -4.747 1.735 -5.172 1.00 94.94 102 VAL A O 1
ATOM 782 N N . CYS A 1 103 ? -5.442 3.867 -5.407 1.00 90.88 103 CYS A N 1
ATOM 783 C CA . CYS A 1 103 ? -6.816 3.636 -4.977 1.00 90.88 103 CYS A CA 1
ATOM 784 C C . CYS A 1 103 ? -7.688 3.281 -6.181 1.00 90.88 103 CYS A C 1
ATOM 786 O O . CYS A 1 103 ? -7.596 3.914 -7.237 1.00 90.88 103 CYS A O 1
ATOM 788 N N . GLY A 1 104 ? -8.566 2.304 -6.005 1.00 84.62 104 GLY A N 1
ATOM 789 C CA . GLY A 1 104 ? -9.535 1.892 -7.004 1.00 84.62 104 GLY A CA 1
ATOM 790 C C . GLY A 1 104 ? -10.914 1.665 -6.405 1.00 84.62 104 GLY A C 1
ATOM 791 O O . GLY A 1 104 ? -11.094 1.478 -5.201 1.00 84.62 104 GLY A O 1
ATOM 792 N N . PHE A 1 105 ? -11.901 1.685 -7.291 1.00 77.56 105 PHE A N 1
ATOM 793 C CA . PHE A 1 105 ? -13.264 1.285 -7.001 1.00 77.56 105 PHE A CA 1
ATOM 794 C C . PHE A 1 105 ? -13.689 0.277 -8.058 1.00 77.56 105 PHE A C 1
ATOM 796 O O . PHE A 1 105 ? -13.615 0.546 -9.260 1.00 77.56 105 PHE A O 1
ATOM 803 N N . ASP A 1 106 ? -14.126 -0.889 -7.616 1.00 68.50 106 ASP A N 1
ATOM 804 C CA . ASP A 1 106 ? -14.716 -1.885 -8.478 1.00 68.50 106 ASP A CA 1
ATOM 805 C C . ASP A 1 106 ? -16.133 -1.457 -8.868 1.00 68.50 106 ASP A C 1
ATOM 807 O O . ASP A 1 106 ? -17.091 -1.624 -8.120 1.00 68.50 106 ASP A O 1
ATOM 811 N N . ALA A 1 107 ? -16.262 -0.895 -10.069 1.00 57.94 107 ALA A N 1
ATOM 812 C CA . ALA A 1 107 ? -17.546 -0.519 -10.652 1.00 57.94 107 ALA A CA 1
ATOM 813 C C . ALA A 1 107 ? -18.285 -1.699 -11.319 1.00 57.94 107 ALA A C 1
ATOM 815 O O . ALA A 1 107 ? -19.336 -1.499 -11.935 1.00 57.94 107 ALA A O 1
ATOM 816 N N . ARG A 1 108 ? -17.746 -2.927 -11.267 1.00 57.81 108 ARG A N 1
ATOM 817 C CA . ARG A 1 108 ? -18.359 -4.096 -11.911 1.00 57.81 108 ARG A CA 1
ATOM 818 C C . ARG A 1 108 ? -19.518 -4.595 -11.050 1.00 57.81 108 ARG A C 1
ATOM 820 O O . ARG A 1 108 ? -19.339 -5.041 -9.925 1.00 57.81 108 ARG A O 1
ATOM 827 N N . ASN A 1 109 ? -20.720 -4.574 -11.614 1.00 53.91 109 ASN A N 1
ATOM 828 C CA . ASN A 1 109 ? -21.960 -4.954 -10.935 1.00 53.91 109 ASN A CA 1
ATOM 829 C C . ASN A 1 109 ? -22.149 -6.493 -10.867 1.00 53.91 109 ASN A C 1
ATOM 831 O O . ASN A 1 109 ? -23.169 -7.010 -11.319 1.00 53.91 109 ASN A O 1
ATOM 835 N N . ASN A 1 110 ? -21.143 -7.246 -10.395 1.00 56.62 110 ASN A N 1
ATOM 836 C CA . ASN A 1 110 ? -21.191 -8.712 -10.275 1.00 56.62 110 ASN A CA 1
ATOM 837 C C . ASN A 1 110 ? -21.030 -9.156 -8.803 1.00 56.62 110 ASN A C 1
ATOM 839 O O . ASN A 1 110 ? -20.012 -8.839 -8.191 1.00 56.62 110 ASN A O 1
ATOM 843 N N . PRO A 1 111 ? -21.973 -9.942 -8.244 1.00 52.28 111 PRO A N 1
ATOM 844 C CA . PRO A 1 111 ? -21.935 -10.398 -6.850 1.00 52.28 111 PRO A CA 1
ATOM 845 C C . PRO A 1 111 ? -20.794 -11.372 -6.492 1.00 52.28 111 PRO A C 1
ATOM 847 O O . PRO A 1 111 ? -20.596 -11.655 -5.313 1.00 52.28 111 PRO A O 1
ATOM 850 N N . ALA A 1 112 ? -20.063 -11.920 -7.467 1.00 49.78 112 ALA A N 1
ATOM 851 C CA . ALA A 1 112 ? -19.219 -13.097 -7.249 1.00 49.78 112 ALA A CA 1
ATOM 852 C C . ALA A 1 112 ? -17.790 -12.833 -6.740 1.00 49.78 112 ALA A C 1
ATOM 854 O O . ALA A 1 112 ? -17.085 -13.794 -6.439 1.00 49.78 112 ALA A O 1
ATOM 855 N N . ILE A 1 113 ? -17.313 -11.588 -6.653 1.00 46.41 113 ILE A N 1
ATOM 856 C CA . ILE A 1 113 ? -15.902 -11.333 -6.319 1.00 46.41 113 ILE A CA 1
ATOM 857 C C . ILE A 1 113 ? -15.821 -10.216 -5.269 1.00 46.41 113 ILE A C 1
ATOM 859 O O . ILE A 1 113 ? -15.592 -9.057 -5.578 1.00 46.41 113 ILE A O 1
ATOM 863 N N . TRP A 1 114 ? -16.022 -10.627 -4.011 1.00 47.78 114 TRP A N 1
ATOM 864 C CA . TRP A 1 114 ? -15.840 -9.863 -2.765 1.00 47.78 114 TRP A CA 1
ATOM 865 C C . TRP A 1 114 ? -16.866 -8.747 -2.507 1.00 47.78 114 TRP A C 1
ATOM 867 O O . TRP A 1 114 ? -16.626 -7.569 -2.748 1.00 47.78 114 TRP A O 1
ATOM 877 N N . GLN A 1 115 ? -17.987 -9.125 -1.879 1.00 47.81 115 GLN A N 1
ATOM 878 C CA . GLN A 1 115 ? -18.888 -8.224 -1.141 1.00 47.81 115 GLN A CA 1
ATOM 879 C C . GLN A 1 115 ? -18.211 -7.648 0.118 1.00 47.81 115 GLN A C 1
ATOM 881 O O . GLN A 1 115 ? -18.671 -7.831 1.242 1.00 47.81 115 GLN A O 1
ATOM 886 N N . THR A 1 116 ? -17.068 -6.987 -0.032 1.00 49.50 116 THR A N 1
ATOM 887 C CA . THR A 1 116 ? -16.398 -6.317 1.082 1.00 49.50 116 THR A CA 1
ATOM 888 C C . THR A 1 116 ? -15.951 -4.935 0.608 1.00 49.50 116 THR A C 1
ATOM 890 O O . THR A 1 116 ? -15.070 -4.819 -0.238 1.00 49.50 116 THR A O 1
ATOM 893 N N . SER A 1 117 ? -16.630 -3.909 1.140 1.00 52.91 117 SER A N 1
ATOM 894 C CA . SER A 1 117 ? -16.444 -2.457 0.940 1.00 52.91 117 SER A CA 1
ATOM 895 C C . SER A 1 117 ? -16.947 -1.795 -0.327 1.00 52.91 117 SER A C 1
ATOM 897 O O . SER A 1 117 ? -16.296 -0.887 -0.840 1.00 52.91 117 SER A O 1
ATOM 899 N N . LEU A 1 118 ? -18.140 -2.159 -0.798 1.00 58.06 118 LEU A N 1
ATOM 900 C CA . LEU A 1 118 ? -18.776 -1.467 -1.929 1.00 58.06 118 LEU A CA 1
ATOM 901 C C . LEU A 1 118 ? -17.898 -1.439 -3.202 1.00 58.06 118 LEU A C 1
ATOM 903 O O . LEU A 1 118 ? -18.192 -0.665 -4.094 1.00 58.06 118 LEU A O 1
ATOM 907 N N . GLY A 1 119 ? -16.826 -2.240 -3.287 1.00 64.88 119 GLY A N 1
ATOM 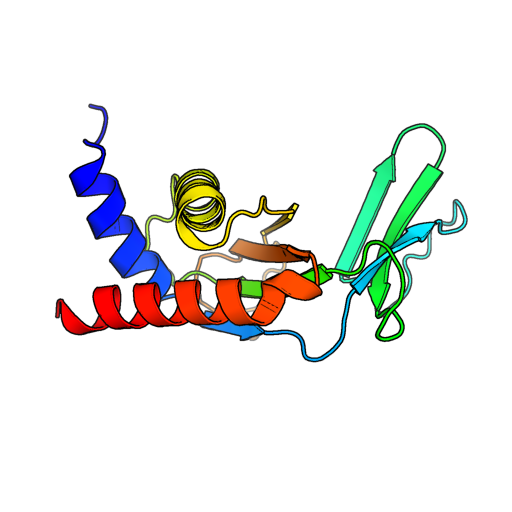908 C CA . GLY A 1 119 ? -15.855 -2.227 -4.385 1.00 64.88 119 GLY A CA 1
ATOM 909 C C . GLY A 1 119 ? -14.544 -1.464 -4.126 1.00 64.88 119 GLY A C 1
ATOM 910 O O . GLY A 1 119 ? -13.678 -1.488 -4.991 1.00 64.88 119 GLY A O 1
ATOM 911 N N . LEU A 1 120 ? -14.333 -0.806 -2.979 1.00 74.31 120 LEU A N 1
ATOM 912 C CA . LEU A 1 120 ? -13.087 -0.062 -2.714 1.00 74.31 120 LEU A CA 1
ATOM 913 C C . LEU A 1 120 ? -11.890 -0.976 -2.417 1.00 74.31 120 LEU A C 1
ATOM 915 O O . LEU A 1 120 ? -11.964 -1.863 -1.561 1.00 74.31 120 LEU A O 1
ATOM 919 N N . PHE A 1 121 ? -10.760 -0.693 -3.063 1.00 85.31 121 PHE A N 1
ATOM 920 C CA . PHE A 1 121 ? -9.483 -1.349 -2.800 1.00 85.31 121 PHE A CA 1
ATOM 921 C C . PHE A 1 121 ? -8.315 -0.379 -2.958 1.00 85.31 121 PHE A C 1
ATOM 923 O O . PHE A 1 121 ? -8.332 0.498 -3.821 1.00 85.31 121 PHE A O 1
ATOM 930 N N . ASP A 1 122 ? -7.268 -0.603 -2.170 1.00 92.75 122 ASP A N 1
ATOM 931 C CA . ASP A 1 122 ? -6.023 0.147 -2.273 1.00 92.75 122 ASP A CA 1
ATOM 932 C C . ASP A 1 122 ? -4.856 -0.807 -2.508 1.00 92.75 122 ASP A C 1
ATOM 934 O O . ASP A 1 122 ? -4.652 -1.737 -1.726 1.00 92.75 122 ASP A O 1
ATOM 938 N N . TYR A 1 123 ? -4.042 -0.530 -3.523 1.00 95.69 123 TYR A N 1
ATOM 939 C CA . TYR A 1 123 ? -2.701 -1.094 -3.645 1.00 95.69 123 TYR A CA 1
ATOM 940 C C . TYR A 1 123 ? -1.692 -0.104 -3.087 1.00 95.69 123 TYR A C 1
ATOM 942 O O . TYR A 1 123 ? -1.614 1.044 -3.516 1.00 95.69 123 TYR A O 1
ATOM 950 N N . TRP A 1 124 ? -0.904 -0.566 -2.133 1.00 98.12 124 TRP A N 1
ATOM 951 C CA . TRP A 1 124 ? 0.115 0.193 -1.439 1.00 98.12 124 TRP A CA 1
ATOM 952 C C . TRP A 1 124 ? 1.496 -0.304 -1.836 1.00 98.12 124 TRP A C 1
ATOM 954 O O . TRP A 1 124 ? 1.713 -1.501 -2.013 1.00 98.12 124 TRP A O 1
ATOM 964 N N . GLY A 1 125 ? 2.444 0.619 -1.927 1.00 97.38 125 GLY A N 1
ATOM 965 C CA . GLY A 1 125 ? 3.845 0.330 -2.171 1.00 97.38 125 GLY A CA 1
ATOM 966 C C . GLY A 1 125 ? 4.759 1.087 -1.221 1.00 97.38 125 GLY A C 1
ATOM 967 O O . GLY A 1 125 ? 4.586 2.279 -0.976 1.00 97.38 125 GLY A O 1
ATOM 968 N N . CYS A 1 126 ? 5.789 0.405 -0.735 1.00 97.62 126 CYS A N 1
ATOM 969 C CA . CYS A 1 126 ? 6.957 1.013 -0.099 1.00 97.62 126 CYS A CA 1
ATOM 970 C C . CYS A 1 126 ? 8.233 0.503 -0.790 1.00 97.62 126 CYS A C 1
ATOM 972 O O . CYS A 1 126 ? 8.166 -0.532 -1.453 1.00 97.62 126 CYS A O 1
ATOM 974 N N . PRO A 1 127 ? 9.391 1.180 -0.672 1.00 96.62 127 PRO A N 1
ATOM 975 C CA . PRO A 1 127 ? 10.648 0.678 -1.223 1.00 96.62 127 PRO A CA 1
ATOM 976 C C . PRO A 1 127 ? 10.901 -0.766 -0.786 1.00 96.62 127 PRO A C 1
ATOM 978 O O . PRO A 1 127 ? 10.744 -1.080 0.393 1.00 96.62 127 PRO A O 1
ATOM 981 N N . TRP A 1 128 ? 11.327 -1.628 -1.712 1.00 95.69 128 TRP A N 1
ATOM 982 C CA . TRP A 1 128 ? 11.489 -3.069 -1.477 1.00 95.69 128 TRP A CA 1
ATOM 983 C C . TRP A 1 128 ? 12.277 -3.390 -0.198 1.00 95.69 128 TRP A C 1
ATOM 985 O O . TRP A 1 128 ? 11.840 -4.191 0.623 1.00 95.69 128 TRP A O 1
ATOM 995 N N . ILE A 1 129 ? 13.376 -2.668 0.041 1.00 94.62 129 ILE A N 1
ATOM 996 C CA . ILE A 1 129 ? 14.242 -2.830 1.222 1.00 94.62 129 ILE A CA 1
ATOM 997 C C . ILE A 1 129 ? 13.547 -2.532 2.564 1.00 94.62 129 ILE A C 1
ATOM 999 O O . ILE A 1 129 ? 14.019 -2.945 3.619 1.00 94.62 129 ILE A O 1
ATOM 1003 N N . LYS A 1 130 ? 12.429 -1.799 2.547 1.00 96.56 130 LYS A N 1
ATOM 1004 C CA . LYS A 1 130 ? 11.594 -1.491 3.719 1.00 96.56 130 LYS A CA 1
ATOM 1005 C C . LYS A 1 130 ? 10.372 -2.402 3.829 1.00 96.56 130 LYS A C 1
ATOM 1007 O O . LYS A 1 130 ? 9.636 -2.281 4.807 1.00 96.56 130 LYS A O 1
ATOM 1012 N N . GLY A 1 131 ? 10.169 -3.294 2.858 1.00 96.44 131 GLY A N 1
ATOM 1013 C CA . GLY A 1 131 ? 8.987 -4.136 2.716 1.00 96.44 131 GLY A CA 1
ATOM 1014 C C . GLY A 1 131 ? 8.616 -4.842 4.008 1.00 96.44 13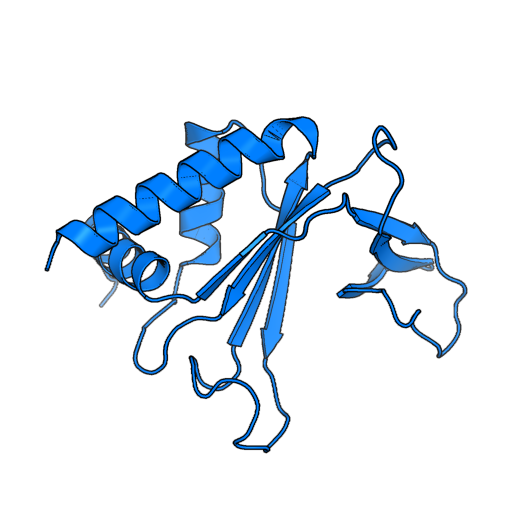1 GLY A C 1
ATOM 1015 O O . GLY A 1 131 ? 7.584 -4.540 4.597 1.00 96.44 131 GLY A O 1
ATOM 1016 N N . GLU A 1 132 ? 9.495 -5.707 4.502 1.00 96.88 132 GLU A N 1
ATOM 1017 C CA . GLU A 1 132 ? 9.215 -6.525 5.687 1.00 96.88 132 GLU A CA 1
ATOM 1018 C C . GLU A 1 132 ? 8.991 -5.690 6.959 1.00 96.88 132 GLU A C 1
ATOM 1020 O O . GLU A 1 132 ? 8.139 -6.025 7.780 1.00 96.88 132 GLU A O 1
ATOM 1025 N N . THR A 1 133 ? 9.664 -4.542 7.101 1.00 98.25 133 THR A N 1
ATOM 1026 C CA . THR A 1 133 ? 9.400 -3.603 8.206 1.00 98.25 133 THR A CA 1
ATOM 1027 C C . THR A 1 133 ? 7.983 -3.027 8.133 1.00 98.25 133 THR A C 1
ATOM 1029 O O . THR A 1 133 ? 7.297 -2.944 9.152 1.00 98.25 133 THR A O 1
ATOM 1032 N N . VAL A 1 134 ? 7.524 -2.648 6.937 1.00 98.50 134 VAL A N 1
ATOM 1033 C CA . VAL A 1 134 ? 6.165 -2.126 6.724 1.00 98.50 134 VAL A CA 1
ATOM 1034 C C . VAL A 1 134 ? 5.113 -3.221 6.905 1.00 98.50 134 VAL A C 1
ATOM 1036 O O . VAL A 1 134 ? 4.101 -2.971 7.557 1.00 98.50 134 VAL A O 1
ATOM 1039 N N . ILE A 1 135 ? 5.350 -4.439 6.408 1.00 98.44 135 ILE A N 1
ATOM 1040 C CA . ILE A 1 135 ? 4.426 -5.565 6.612 1.00 98.44 135 ILE A CA 1
ATOM 1041 C C . ILE A 1 135 ? 4.291 -5.880 8.108 1.00 98.44 135 ILE A C 1
ATOM 1043 O O . ILE A 1 135 ? 3.174 -5.993 8.611 1.00 98.44 135 ILE A O 1
ATOM 1047 N N . ALA A 1 136 ? 5.398 -5.921 8.855 1.00 98.50 136 ALA A N 1
ATOM 1048 C CA . ALA A 1 136 ? 5.365 -6.139 10.301 1.00 98.50 136 ALA A CA 1
ATOM 1049 C C . ALA A 1 136 ? 4.596 -5.037 11.057 1.00 98.50 136 ALA A C 1
ATOM 1051 O O . ALA A 1 136 ? 3.880 -5.334 12.019 1.00 98.50 136 ALA A O 1
ATOM 1052 N N . LEU A 1 137 ? 4.714 -3.774 10.625 1.00 98.62 137 LEU A N 1
ATOM 1053 C CA . LEU A 1 137 ? 3.915 -2.656 11.139 1.00 98.62 137 LEU A CA 1
ATOM 1054 C C . LEU A 1 137 ? 2.419 -2.891 10.890 1.00 98.62 137 LEU A C 1
ATOM 1056 O O . LEU A 1 137 ? 1.633 -2.830 11.836 1.00 98.62 137 LEU A O 1
ATOM 1060 N N . VAL A 1 138 ? 2.029 -3.195 9.650 1.00 98.50 138 VAL A N 1
ATOM 1061 C CA . VAL A 1 138 ? 0.627 -3.450 9.286 1.00 98.50 138 VAL A CA 1
ATOM 1062 C C . VAL A 1 138 ? 0.057 -4.612 10.098 1.00 98.50 138 VAL A C 1
ATOM 1064 O O . VAL A 1 138 ? -0.990 -4.463 10.725 1.00 98.50 138 VAL A O 1
ATOM 1067 N N . GLU A 1 139 ? 0.766 -5.735 10.179 1.00 98.50 139 GLU A N 1
ATOM 1068 C CA . GLU A 1 139 ? 0.344 -6.904 10.958 1.00 98.50 139 GLU A CA 1
ATOM 1069 C C . GLU A 1 139 ? 0.202 -6.599 12.454 1.00 98.50 139 GLU A C 1
ATOM 1071 O O . GLU A 1 139 ? -0.699 -7.096 13.134 1.00 98.50 139 GLU A O 1
ATOM 1076 N N . ARG A 1 140 ? 1.073 -5.746 13.006 1.00 98.38 140 ARG A N 1
ATOM 1077 C CA . ARG A 1 140 ? 0.938 -5.271 14.387 1.00 98.38 140 ARG A CA 1
ATOM 1078 C C . ARG A 1 140 ? -0.339 -4.449 14.571 1.00 98.38 140 ARG A C 1
ATOM 1080 O O . ARG A 1 140 ? -1.078 -4.713 15.516 1.00 98.38 140 ARG A O 1
ATOM 1087 N N . LEU A 1 141 ? -0.618 -3.499 13.678 1.00 98.44 141 LEU A N 1
ATOM 1088 C CA . LEU A 1 141 ? -1.829 -2.668 13.731 1.00 98.44 141 LEU A CA 1
ATOM 1089 C C . LEU A 1 141 ? -3.102 -3.520 13.607 1.00 98.44 141 LEU A C 1
ATOM 1091 O O . LEU A 1 141 ? -4.033 -3.352 14.393 1.00 98.44 141 LEU A O 1
ATOM 1095 N N . ARG A 1 142 ? -3.109 -4.497 12.691 1.00 97.88 142 ARG A N 1
ATOM 1096 C CA . ARG A 1 142 ? -4.207 -5.464 12.516 1.00 97.88 142 ARG A CA 1
ATOM 1097 C C . ARG A 1 142 ? -4.476 -6.273 13.783 1.00 97.88 142 ARG A C 1
ATOM 1099 O O . ARG A 1 142 ? -5.634 -6.433 14.173 1.00 97.88 142 ARG A O 1
ATOM 1106 N N . ARG A 1 143 ? -3.424 -6.754 14.456 1.00 97.94 143 ARG A N 1
ATOM 1107 C CA . ARG A 1 143 ? -3.554 -7.475 15.734 1.00 97.94 143 ARG A CA 1
ATOM 1108 C C . ARG A 1 143 ? -4.117 -6.587 16.839 1.00 97.94 143 ARG A C 1
ATOM 1110 O O . ARG A 1 143 ? -5.057 -7.008 17.504 1.00 97.94 143 ARG A O 1
ATOM 1117 N N . VAL A 1 144 ? -3.599 -5.366 16.990 1.00 97.38 144 VAL A N 1
ATOM 1118 C CA . VAL A 1 144 ? -4.091 -4.400 17.992 1.00 97.38 144 VAL A CA 1
ATOM 1119 C C . VAL A 1 144 ? -5.567 -4.066 17.765 1.00 97.38 144 VAL A C 1
ATOM 1121 O O . VAL A 1 144 ? -6.336 -4.040 18.721 1.00 97.38 144 VAL A O 1
ATOM 1124 N N . GLY A 1 145 ? -5.986 -3.848 16.517 1.00 96.00 145 GLY A N 1
ATOM 1125 C CA . GLY A 1 145 ? -7.395 -3.607 16.197 1.00 96.00 145 GLY A CA 1
ATOM 1126 C C . GLY A 1 145 ? -8.292 -4.832 16.408 1.00 96.00 145 GLY A C 1
ATOM 1127 O O . GLY A 1 145 ? -9.473 -4.690 16.713 1.00 96.00 145 GLY A O 1
ATOM 1128 N N . SER A 1 146 ? -7.744 -6.046 16.296 1.00 92.56 146 SER A N 1
ATOM 1129 C CA . SER A 1 146 ? -8.493 -7.291 16.519 1.00 92.56 146 SER A CA 1
ATOM 1130 C C . SER A 1 146 ? -8.687 -7.619 18.000 1.00 92.56 146 SER A C 1
ATOM 1132 O O . SER A 1 146 ? -9.735 -8.143 18.364 1.00 92.56 146 SER A O 1
ATOM 1134 N N . SER A 1 147 ? -7.705 -7.308 18.854 1.00 86.69 147 SER A N 1
ATOM 1135 C CA . SER A 1 147 ? -7.722 -7.622 20.292 1.00 86.69 147 SER A CA 1
ATOM 1136 C C . SER A 1 147 ? -8.605 -6.701 21.135 1.00 86.69 147 SER A C 1
ATOM 1138 O O . SER A 1 147 ? -8.684 -6.874 22.345 1.00 86.69 147 SER A O 1
ATOM 1140 N N . ARG A 1 148 ? -9.216 -5.685 20.524 1.00 71.81 148 ARG A N 1
ATOM 1141 C CA . ARG A 1 148 ? -10.081 -4.706 21.197 1.00 71.81 148 ARG A CA 1
ATOM 1142 C C . ARG A 1 148 ? -11.571 -5.088 21.149 1.00 71.81 148 ARG A C 1
ATOM 1144 O O . ARG A 1 148 ? -12.412 -4.234 21.403 1.00 71.81 148 ARG A O 1
ATOM 1151 N N . ARG A 1 149 ? -11.886 -6.345 20.806 1.00 56.09 149 ARG A N 1
ATOM 1152 C CA . ARG A 1 149 ? -13.244 -6.915 20.855 1.00 56.09 149 ARG A CA 1
ATOM 1153 C C . ARG A 1 149 ? -13.489 -7.681 22.143 1.00 56.09 149 ARG A C 1
ATOM 1155 O O . ARG A 1 149 ? -12.547 -8.374 22.583 1.00 56.09 149 ARG A O 1
#

pLDDT: mean 88.8, std 13.35, range [46.41, 98.62]

Foldseek 3Di:
DDDDPVRVLLLLLLFLLQWDKFWDPAWWAWDWDPPDPDDDPQFPDWDDDPPTITTTHGDDPPDPRIWGKMKTQTAPPRDCPCVQVVLQVCCCVQLVWGKDKDWDAPPDPDPPDDPGHNRIMMMIITHPVSNVVSVVVSVVSNVVSVVVD

Secondary structure (DSSP, 8-state):
-PPPHHHHHHHHHHHHHHSEEEE-SS-EEEEEE-SSS---TT-SEEEEETTEEEEEEE--TT-TT-EEEEEEEPPTT---TTHHHHHHHHHHHHSS---EEEEEE-----TTS--SSTTEEEEEEEEGGGHHHHHHHHHHHHHHHHTT-

Radius of gyration: 16.47 Å; chains: 1; bounding box: 39×31×48 Å